Protein AF-A0A366EZF6-F1 (afdb_monomer_lite)

Organism: NCBI:txid189382

Foldseek 3Di:
DVVVLVVVVVVLVVLVVVVVVDDPCQQQAADPDDLGGNVSNSVVVVVVSVVVVVD

Sequence (55 aa):
MVELFSYNWQIREEWFDWCREINQEELTKERTGGMGSILKNLFHVADCDQQCYNG

Radius of gyration: 12.58 Å; chains: 1; bounding box: 32×17×30 Å

Secondary structure (DSSP, 8-state):
-HHHHHHHHHHHHHHHHHHHTS-HHHHH---SSTTSSHHHHHHHHHHHHHHHHH-

pLDDT: mean 88.75, std 8.88, range [53.41, 95.94]

Structure (mmCIF, N/CA/C/O backbone):
data_AF-A0A366EZF6-F1
#
_entry.id   AF-A0A366EZF6-F1
#
loop_
_atom_site.group_PDB
_atom_site.id
_atom_site.type_symbol
_atom_site.label_atom_id
_atom_site.label_alt_id
_atom_site.label_comp_id
_atom_site.label_asym_id
_atom_site.label_entity_id
_atom_site.label_seq_id
_atom_site.pdbx_PDB_ins_code
_atom_site.Cartn_x
_atom_site.Cartn_y
_atom_site.Cartn_z
_atom_site.occupancy
_atom_site.B_iso_or_equiv
_atom_site.auth_seq_id
_atom_site.auth_comp_id
_atom_site.auth_asym_id
_atom_site.auth_atom_id
_atom_site.pdbx_PDB_model_num
ATOM 1 N N . MET A 1 1 ? 18.216 -5.730 -11.921 1.00 69.12 1 MET A N 1
ATOM 2 C CA . MET A 1 1 ? 17.978 -4.494 -11.140 1.00 69.12 1 MET A CA 1
ATOM 3 C C . MET A 1 1 ? 16.704 -3.804 -11.613 1.00 69.12 1 MET A C 1
ATOM 5 O O . MET A 1 1 ? 15.799 -3.681 -10.807 1.00 69.12 1 MET A O 1
ATOM 9 N N . VAL A 1 2 ? 16.579 -3.467 -12.904 1.00 75.69 2 VAL A N 1
ATOM 10 C CA . VAL A 1 2 ? 15.352 -2.874 -13.484 1.00 75.69 2 VAL A CA 1
ATOM 11 C C . VAL A 1 2 ? 14.094 -3.713 -13.215 1.00 75.69 2 VAL A C 1
ATOM 13 O O . VAL A 1 2 ? 13.087 -3.168 -12.789 1.00 75.69 2 VAL A O 1
ATOM 16 N N . GLU A 1 3 ? 14.170 -5.040 -13.353 1.00 80.88 3 GLU A N 1
ATOM 17 C CA . GLU A 1 3 ? 13.018 -5.933 -13.127 1.00 80.88 3 GLU A CA 1
ATOM 18 C C . GLU A 1 3 ? 12.471 -5.895 -11.690 1.00 80.88 3 GLU A C 1
ATOM 20 O O . GLU A 1 3 ? 11.262 -5.975 -11.495 1.00 80.88 3 GLU A O 1
ATOM 25 N N . LEU A 1 4 ? 13.338 -5.718 -10.684 1.00 86.44 4 LEU A N 1
ATOM 26 C CA . LEU A 1 4 ? 12.906 -5.593 -9.287 1.00 86.44 4 LEU A CA 1
ATOM 27 C C . LEU A 1 4 ? 12.177 -4.265 -9.049 1.00 86.44 4 LEU A C 1
ATOM 29 O O . LEU A 1 4 ? 11.187 -4.240 -8.327 1.00 86.44 4 LEU A O 1
ATOM 33 N N . PHE A 1 5 ? 12.621 -3.179 -9.690 1.00 85.25 5 PHE A N 1
ATOM 34 C CA . PHE A 1 5 ? 11.920 -1.894 -9.636 1.00 85.25 5 PHE A CA 1
ATOM 35 C C . PHE A 1 5 ? 10.568 -1.957 -10.350 1.00 85.25 5 PHE A C 1
ATOM 37 O O . PHE A 1 5 ? 9.573 -1.501 -9.798 1.00 85.25 5 PHE A O 1
ATOM 44 N N . SER A 1 6 ? 10.499 -2.585 -11.528 1.00 86.81 6 SER A N 1
ATOM 45 C CA . SER A 1 6 ? 9.232 -2.808 -12.236 1.00 86.81 6 SER A CA 1
ATOM 46 C C . SER A 1 6 ? 8.244 -3.630 -11.409 1.00 86.81 6 SER A C 1
ATOM 48 O O . SER A 1 6 ? 7.068 -3.279 -11.345 1.00 86.81 6 SER A O 1
ATOM 50 N N . TYR A 1 7 ? 8.721 -4.675 -10.730 1.00 91.81 7 TYR A N 1
ATOM 51 C CA . TYR A 1 7 ? 7.897 -5.461 -9.817 1.00 91.81 7 TYR A CA 1
ATOM 52 C C . TYR A 1 7 ? 7.410 -4.633 -8.621 1.00 91.81 7 TYR A C 1
ATOM 54 O O . TYR A 1 7 ? 6.216 -4.623 -8.328 1.00 91.81 7 TYR A O 1
ATOM 62 N N . ASN A 1 8 ? 8.304 -3.887 -7.964 1.00 90.69 8 ASN A N 1
ATOM 63 C CA . ASN A 1 8 ? 7.933 -3.017 -6.847 1.00 90.69 8 ASN A CA 1
ATOM 64 C C . ASN A 1 8 ? 6.890 -1.972 -7.264 1.00 90.69 8 ASN A C 1
ATOM 66 O O . ASN A 1 8 ? 5.939 -1.736 -6.522 1.00 90.69 8 ASN A O 1
ATOM 70 N N . TRP A 1 9 ? 7.023 -1.394 -8.463 1.00 89.56 9 TRP A N 1
ATOM 71 C CA . TRP A 1 9 ? 6.028 -0.477 -9.011 1.00 89.56 9 TRP A CA 1
ATOM 72 C C . TRP A 1 9 ? 4.677 -1.141 -9.233 1.00 89.56 9 TRP A C 1
ATOM 74 O O . TRP A 1 9 ? 3.671 -0.571 -8.824 1.00 89.56 9 TRP A O 1
ATOM 84 N N . GLN A 1 10 ? 4.642 -2.347 -9.804 1.00 93.44 10 GLN A N 1
ATOM 85 C CA . GLN A 1 10 ? 3.389 -3.076 -9.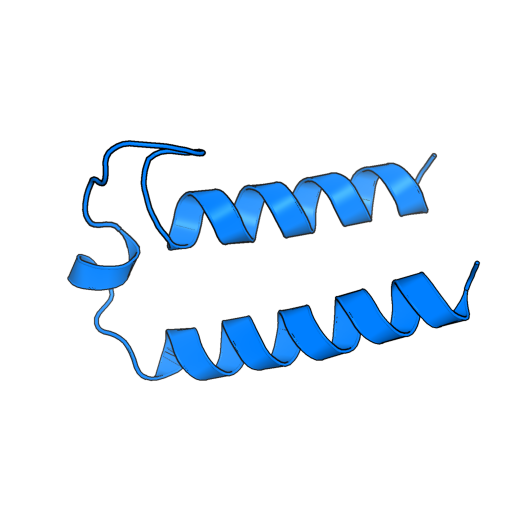982 1.00 93.44 10 GLN A CA 1
ATOM 86 C C . GLN A 1 10 ? 2.691 -3.325 -8.639 1.00 93.44 10 GLN A C 1
ATOM 88 O O . GLN A 1 10 ? 1.518 -2.996 -8.484 1.00 93.44 10 GLN A O 1
ATOM 93 N N . ILE A 1 11 ? 3.426 -3.838 -7.648 1.00 94.69 11 ILE A N 1
ATOM 94 C CA . ILE A 1 11 ? 2.875 -4.082 -6.312 1.00 94.69 11 ILE A CA 1
ATOM 95 C C . ILE A 1 11 ? 2.366 -2.777 -5.699 1.00 94.69 11 ILE A C 1
ATOM 97 O O . ILE A 1 11 ? 1.284 -2.749 -5.122 1.00 94.69 11 ILE A O 1
ATOM 101 N N . ARG A 1 12 ? 3.097 -1.670 -5.845 1.00 93.81 12 ARG A N 1
ATOM 102 C CA . ARG A 1 12 ? 2.667 -0.374 -5.316 1.00 93.81 12 ARG A CA 1
ATOM 103 C C . ARG A 1 12 ? 1.341 0.098 -5.919 1.00 93.81 12 ARG A C 1
ATOM 105 O O . ARG A 1 12 ? 0.503 0.598 -5.171 1.00 93.81 12 ARG A O 1
ATOM 112 N N . GLU A 1 13 ? 1.133 -0.083 -7.222 1.00 93.25 13 GLU A N 1
ATOM 113 C CA . GLU A 1 13 ? -0.160 0.211 -7.855 1.00 93.25 13 GLU A CA 1
ATOM 114 C C . GLU A 1 13 ? -1.276 -0.667 -7.270 1.00 93.25 13 GLU A C 1
ATOM 116 O O . GLU A 1 13 ? -2.314 -0.145 -6.875 1.00 93.25 13 GLU A O 1
ATOM 121 N N . GLU A 1 14 ? -1.037 -1.969 -7.079 1.00 95.88 14 GLU A N 1
ATOM 122 C CA . GLU A 1 14 ? -2.008 -2.870 -6.434 1.00 95.88 14 GLU A CA 1
ATOM 123 C C . GLU A 1 14 ? -2.372 -2.410 -5.005 1.00 95.88 14 GLU A C 1
ATOM 125 O O . GLU A 1 14 ? -3.538 -2.450 -4.604 1.00 95.88 14 GLU A O 1
ATOM 130 N N . TRP A 1 15 ? -1.404 -1.897 -4.238 1.00 95.12 15 TRP A N 1
ATOM 131 C CA . TRP A 1 15 ? -1.659 -1.311 -2.917 1.00 95.12 15 TRP A CA 1
ATOM 132 C C . TRP A 1 15 ? -2.475 -0.015 -2.982 1.00 95.12 15 TRP A C 1
ATOM 134 O O . TRP A 1 15 ? -3.327 0.209 -2.116 1.00 95.12 15 TRP A O 1
ATOM 144 N N . PHE A 1 16 ? -2.239 0.847 -3.977 1.00 92.88 16 PHE A N 1
ATOM 145 C CA . PHE A 1 16 ? -3.054 2.048 -4.173 1.00 92.88 16 PHE A CA 1
ATOM 146 C C . PHE A 1 16 ? -4.487 1.699 -4.556 1.00 92.88 16 PHE A C 1
ATOM 148 O O . PHE A 1 16 ? -5.414 2.336 -4.058 1.00 92.88 16 PHE A O 1
ATOM 155 N N . ASP A 1 17 ? -4.670 0.686 -5.394 1.00 95.62 17 ASP A N 1
ATOM 156 C CA . ASP A 1 17 ? -5.976 0.182 -5.802 1.00 95.62 17 ASP A CA 1
ATOM 157 C C . ASP A 1 17 ? -6.758 -0.338 -4.596 1.00 95.62 17 ASP A C 1
ATOM 159 O O . ASP A 1 17 ? -7.881 0.106 -4.357 1.00 95.62 17 ASP A O 1
ATOM 163 N N . TRP A 1 18 ? -6.118 -1.158 -3.761 1.00 95.38 18 TRP A N 1
ATOM 164 C CA . TRP A 1 18 ? -6.695 -1.626 -2.503 1.00 95.38 18 TRP A CA 1
ATOM 165 C C . TRP A 1 18 ? -7.064 -0.473 -1.556 1.00 95.38 18 TRP A C 1
ATOM 167 O O . TRP A 1 18 ? -8.139 -0.474 -0.958 1.00 95.38 18 TRP A O 1
ATOM 177 N N . CYS A 1 19 ? -6.229 0.567 -1.452 1.00 94.81 19 CYS A N 1
ATOM 178 C CA . CYS A 1 19 ? -6.540 1.724 -0.608 1.00 94.81 19 CYS A CA 1
ATOM 179 C C . CYS A 1 19 ? -7.787 2.492 -1.062 1.00 94.81 19 CYS A C 1
ATOM 181 O O . CYS A 1 19 ? -8.436 3.111 -0.221 1.00 94.81 19 CYS A O 1
ATOM 183 N N . ARG A 1 20 ? -8.149 2.460 -2.353 1.00 93.69 20 ARG A N 1
ATOM 184 C CA . ARG A 1 20 ? -9.366 3.128 -2.853 1.00 93.69 20 ARG A CA 1
ATOM 185 C C . ARG A 1 20 ? -10.654 2.484 -2.336 1.00 93.69 20 ARG A C 1
ATOM 187 O O . ARG A 1 20 ? -11.691 3.140 -2.337 1.00 93.69 20 ARG A O 1
ATOM 194 N N . GLU A 1 21 ? -10.586 1.243 -1.867 1.00 95.50 21 GLU A N 1
ATOM 195 C CA . GLU A 1 21 ? -11.716 0.517 -1.276 1.00 95.50 21 GLU A CA 1
ATOM 196 C C . GLU A 1 21 ? -11.863 0.768 0.236 1.00 95.50 21 GLU A C 1
ATOM 198 O O . GLU A 1 21 ? -12.861 0.380 0.843 1.00 95.50 21 GLU A O 1
ATOM 203 N N . ILE A 1 22 ? -10.883 1.429 0.861 1.00 94.50 22 ILE A N 1
ATOM 204 C CA . ILE A 1 22 ? -10.836 1.655 2.308 1.00 94.50 22 ILE A CA 1
ATOM 205 C C . ILE A 1 22 ? -11.280 3.075 2.637 1.00 94.50 22 ILE A C 1
ATOM 207 O O . ILE A 1 22 ? -10.897 4.050 1.992 1.00 94.50 22 ILE A O 1
ATOM 211 N N . ASN A 1 23 ? -12.038 3.210 3.724 1.00 95.00 23 ASN A N 1
ATOM 212 C CA . ASN A 1 23 ? -12.407 4.514 4.259 1.00 95.00 23 ASN A CA 1
ATOM 213 C C . ASN A 1 23 ? -11.169 5.335 4.656 1.00 95.00 23 ASN A C 1
ATOM 215 O O . ASN A 1 23 ? -10.260 4.845 5.329 1.00 95.00 23 ASN A O 1
ATOM 219 N N . GLN A 1 24 ? -11.184 6.627 4.330 1.00 92.88 24 GLN A N 1
ATOM 220 C CA . GLN A 1 24 ? -10.082 7.550 4.621 1.00 92.88 24 GLN A CA 1
ATOM 221 C C . GLN A 1 24 ? -9.696 7.593 6.112 1.00 92.88 24 GLN A C 1
ATOM 223 O O . GLN A 1 24 ? -8.517 7.731 6.443 1.00 92.88 24 GLN A O 1
ATOM 228 N N . GLU A 1 25 ? -10.664 7.437 7.017 1.00 93.88 25 GLU A N 1
ATOM 229 C CA . GLU A 1 25 ? -10.407 7.351 8.458 1.00 93.88 25 GLU A CA 1
ATOM 230 C C . GLU A 1 25 ? -9.521 6.143 8.802 1.00 93.88 25 GLU A C 1
ATOM 232 O O . GLU A 1 25 ? -8.531 6.288 9.511 1.00 93.88 25 GLU A O 1
ATOM 237 N N . GLU A 1 26 ? -9.788 4.967 8.228 1.00 94.31 26 GLU A N 1
ATOM 238 C CA . GLU A 1 26 ? -8.986 3.762 8.477 1.00 94.31 26 GLU A CA 1
ATOM 239 C C . GLU A 1 26 ? -7.592 3.829 7.834 1.00 94.31 26 GLU A C 1
ATOM 241 O O . GLU A 1 26 ? -6.631 3.295 8.401 1.00 94.31 26 GLU A O 1
ATOM 246 N N . LEU A 1 27 ? -7.457 4.531 6.701 1.00 94.31 27 LEU A N 1
ATOM 247 C CA . LEU A 1 27 ? -6.165 4.794 6.053 1.00 94.31 27 LEU A CA 1
ATOM 248 C C . LEU A 1 27 ? -5.266 5.723 6.882 1.00 94.31 27 LEU A C 1
ATOM 250 O O . LEU A 1 27 ? -4.040 5.568 6.892 1.00 94.31 27 LEU A O 1
ATOM 254 N N . THR A 1 28 ? -5.869 6.702 7.560 1.00 95.00 28 THR A N 1
ATOM 255 C CA . THR A 1 28 ? -5.161 7.736 8.334 1.00 95.00 28 THR A CA 1
ATOM 256 C C . THR A 1 28 ? -5.026 7.406 9.817 1.00 95.00 28 THR A C 1
ATOM 258 O O . THR A 1 28 ? -4.203 8.027 10.491 1.00 95.00 28 THR A O 1
ATOM 261 N N . LYS A 1 29 ? -5.767 6.406 10.302 1.00 95.94 29 LYS A N 1
ATOM 262 C CA . LYS A 1 29 ? -5.760 5.929 11.686 1.00 95.94 29 LYS A CA 1
ATOM 263 C C . LYS A 1 29 ? -4.353 5.672 12.207 1.00 95.94 29 LYS A C 1
ATOM 265 O O . LYS A 1 29 ? -3.548 5.002 11.552 1.00 95.94 29 LYS A O 1
ATOM 270 N N . GLU A 1 30 ? -4.100 6.157 13.417 1.00 95.00 30 GLU A N 1
ATOM 271 C CA . GLU A 1 30 ? -2.825 5.948 14.089 1.00 95.00 30 GLU A CA 1
ATOM 272 C C . GLU A 1 30 ? -2.625 4.478 14.458 1.00 95.00 30 GLU A C 1
ATOM 274 O O . GLU A 1 30 ? -3.508 3.813 15.008 1.00 95.00 30 GLU A O 1
ATOM 279 N N . ARG A 1 31 ? -1.441 3.963 14.133 1.00 94.69 31 ARG A N 1
ATOM 280 C CA . ARG A 1 31 ? -1.014 2.595 14.431 1.00 94.69 31 ARG A CA 1
ATOM 281 C C . ARG A 1 31 ? 0.409 2.623 14.970 1.00 94.69 31 ARG A C 1
ATOM 283 O O . ARG A 1 31 ? 1.211 3.476 14.602 1.00 94.69 31 ARG A O 1
ATOM 290 N N . THR A 1 32 ? 0.734 1.680 15.845 1.00 94.38 32 THR A N 1
ATOM 291 C CA . 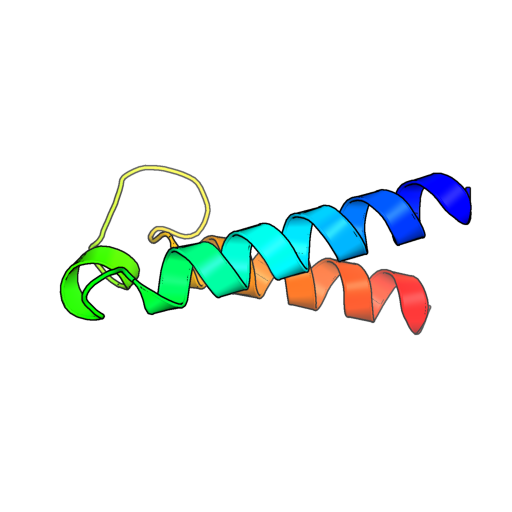THR A 1 32 ? 2.086 1.554 16.396 1.00 94.38 32 THR A CA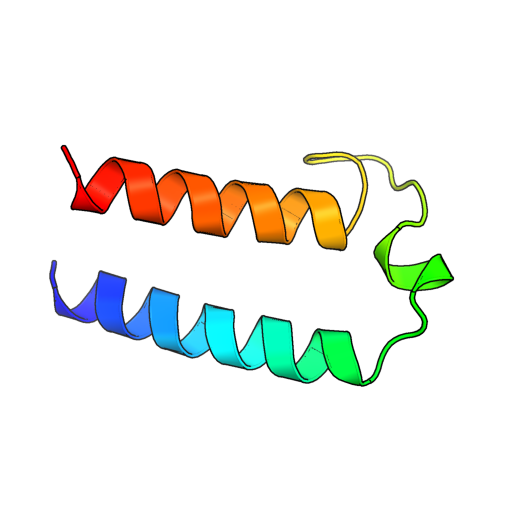 1
ATOM 292 C C . THR A 1 32 ? 3.006 0.896 15.363 1.00 94.38 32 THR A C 1
ATOM 294 O O . THR A 1 32 ? 2.724 -0.212 14.912 1.00 94.38 32 THR A O 1
ATOM 297 N N . GLY A 1 33 ? 4.106 1.564 15.001 1.00 88.50 33 GLY A N 1
ATOM 298 C CA . GLY A 1 33 ? 5.108 1.066 14.047 1.00 88.50 33 GLY A CA 1
ATOM 299 C C . GLY A 1 33 ? 5.123 1.794 12.694 1.00 88.50 33 GLY A C 1
ATOM 300 O O . GLY A 1 33 ? 4.129 2.383 12.264 1.00 88.50 33 GLY A O 1
ATOM 301 N N . GLY A 1 34 ? 6.276 1.757 12.016 1.00 88.94 34 GLY A N 1
ATOM 302 C CA . GLY A 1 34 ? 6.497 2.465 10.748 1.00 88.94 34 GLY A CA 1
ATOM 303 C C . GLY A 1 34 ? 6.289 3.981 10.869 1.00 88.94 34 GLY A C 1
ATOM 304 O O . GLY A 1 34 ? 6.658 4.587 11.871 1.00 88.94 34 GLY A O 1
ATOM 305 N N . MET A 1 35 ? 5.652 4.581 9.861 1.00 91.00 35 MET A N 1
ATOM 306 C CA . MET A 1 35 ? 5.294 6.006 9.772 1.00 91.00 35 MET A CA 1
ATOM 307 C C . MET A 1 35 ? 3.962 6.350 10.466 1.00 91.00 35 MET A C 1
ATOM 309 O O . MET A 1 35 ? 3.407 7.432 10.264 1.00 91.00 35 MET A O 1
ATOM 313 N N . GLY A 1 36 ? 3.415 5.439 11.274 1.00 91.50 36 GLY A N 1
ATOM 314 C CA . GLY A 1 36 ? 2.270 5.708 12.146 1.00 91.50 36 GLY A CA 1
ATOM 315 C C . GLY A 1 36 ? 0.885 5.619 11.500 1.00 91.50 36 GLY A C 1
ATOM 316 O O . GLY A 1 36 ? -0.101 5.711 12.219 1.00 91.50 36 GLY A O 1
ATOM 317 N N . SER A 1 37 ? 0.768 5.414 10.185 1.00 94.06 37 SER A N 1
ATOM 318 C CA . SER A 1 37 ? -0.498 5.046 9.526 1.00 94.06 37 SER A CA 1
ATOM 319 C C . SER A 1 37 ? -0.251 4.353 8.182 1.00 94.06 37 SER A C 1
ATOM 321 O O . SER A 1 37 ? 0.859 4.401 7.645 1.00 94.06 37 SER A O 1
ATOM 323 N N . ILE A 1 38 ? -1.286 3.711 7.627 1.00 93.06 38 ILE A N 1
ATOM 324 C CA . ILE A 1 38 ? -1.209 3.019 6.326 1.00 93.06 38 ILE A CA 1
ATOM 325 C C . ILE A 1 38 ? -0.840 4.019 5.227 1.00 93.06 38 ILE A C 1
ATOM 327 O O . ILE A 1 38 ? 0.109 3.797 4.478 1.00 93.06 38 ILE A O 1
ATOM 331 N N . LEU A 1 39 ? -1.534 5.160 5.189 1.00 93.62 39 LEU A N 1
ATOM 332 C CA . LEU A 1 39 ? -1.299 6.192 4.183 1.00 93.62 39 LEU A CA 1
ATOM 333 C C . LEU A 1 39 ? 0.117 6.777 4.269 1.00 93.62 39 LEU A C 1
ATOM 335 O O . LEU A 1 39 ? 0.782 6.938 3.248 1.00 93.62 39 LEU A O 1
ATOM 339 N N . LYS A 1 40 ? 0.602 7.066 5.484 1.00 93.25 40 LYS A N 1
ATOM 340 C CA . LYS A 1 40 ? 1.951 7.616 5.684 1.00 93.25 40 LYS A CA 1
ATOM 341 C C . LYS A 1 40 ? 3.040 6.616 5.288 1.00 93.25 40 LYS A C 1
ATOM 343 O O . LY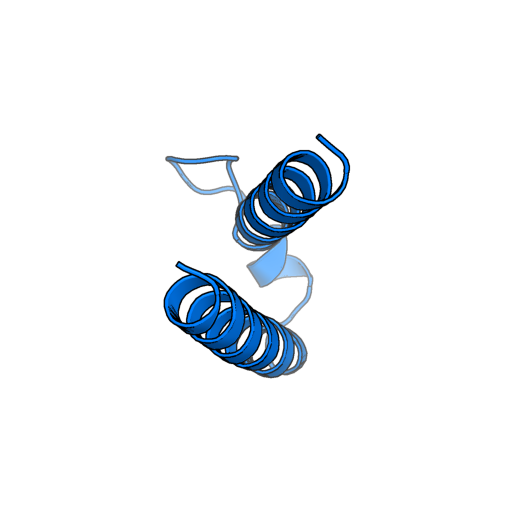S A 1 40 ? 4.061 7.024 4.742 1.00 93.25 40 LYS A O 1
ATOM 348 N N . ASN A 1 41 ? 2.820 5.321 5.522 1.00 94.44 41 ASN A N 1
ATOM 349 C CA . ASN A 1 41 ? 3.741 4.272 5.082 1.00 94.44 41 ASN A CA 1
ATOM 350 C C . ASN A 1 41 ? 3.821 4.193 3.554 1.00 94.44 41 ASN A C 1
ATOM 352 O O . ASN A 1 41 ? 4.920 4.202 3.007 1.00 94.44 41 ASN A O 1
ATOM 356 N N . LEU A 1 42 ? 2.677 4.163 2.863 1.00 92.56 42 LEU A N 1
ATOM 357 C CA . LEU A 1 42 ? 2.649 4.116 1.396 1.00 92.56 42 LEU A CA 1
ATOM 358 C C . LEU A 1 42 ? 3.287 5.357 0.768 1.00 92.56 42 LEU A C 1
ATOM 360 O O . LEU A 1 42 ? 4.049 5.239 -0.190 1.00 92.56 42 LEU A O 1
ATOM 364 N N . PHE A 1 43 ? 3.035 6.534 1.346 1.00 91.06 43 PHE A N 1
ATOM 365 C CA . PHE A 1 43 ? 3.675 7.770 0.908 1.00 91.06 43 PHE A CA 1
ATOM 366 C C . PHE A 1 43 ? 5.201 7.705 1.049 1.00 91.06 43 PHE A C 1
ATOM 368 O O . PHE A 1 43 ? 5.919 8.051 0.118 1.00 91.06 43 PHE A O 1
ATOM 375 N N . HIS A 1 44 ? 5.702 7.207 2.183 1.00 91.31 44 HIS A N 1
ATOM 376 C CA . HIS A 1 44 ? 7.138 7.070 2.414 1.00 91.31 44 HIS A CA 1
ATOM 377 C C . HIS A 1 44 ? 7.820 6.121 1.418 1.00 91.31 44 HIS A C 1
ATOM 379 O O . HIS A 1 44 ? 8.912 6.422 0.941 1.00 91.31 44 HIS A O 1
ATOM 385 N N . VAL A 1 45 ? 7.174 5.003 1.071 1.00 90.06 45 VAL A N 1
ATOM 386 C CA . VAL A 1 45 ? 7.691 4.065 0.060 1.00 90.06 45 VAL A CA 1
ATOM 387 C C . VAL A 1 45 ? 7.774 4.736 -1.315 1.00 90.06 45 VAL A C 1
ATOM 389 O O . VAL A 1 45 ? 8.815 4.667 -1.962 1.00 90.06 45 VAL A O 1
ATOM 392 N N . ALA A 1 46 ? 6.718 5.438 -1.739 1.00 88.06 46 ALA A N 1
ATOM 393 C CA . ALA A 1 46 ? 6.697 6.130 -3.028 1.00 88.06 46 ALA A CA 1
ATOM 394 C C . ALA A 1 46 ? 7.743 7.259 -3.122 1.00 88.06 46 ALA A C 1
ATOM 396 O O . ALA A 1 46 ? 8.373 7.432 -4.165 1.00 88.06 46 ALA A O 1
ATOM 397 N N . ASP A 1 47 ? 7.948 8.003 -2.032 1.00 88.06 47 ASP A N 1
ATOM 398 C CA . ASP A 1 47 ? 8.960 9.060 -1.943 1.00 88.06 47 ASP A CA 1
ATOM 399 C C . ASP A 1 47 ? 10.394 8.501 -2.004 1.00 88.06 47 ASP A C 1
ATOM 401 O O . ASP A 1 47 ? 11.260 9.060 -2.678 1.00 88.06 47 ASP A O 1
ATOM 405 N N . CYS A 1 48 ? 10.645 7.357 -1.361 1.00 86.31 48 CYS A N 1
ATOM 406 C CA . CYS A 1 48 ? 11.931 6.662 -1.434 1.00 86.31 48 CYS A CA 1
ATOM 407 C C . CYS A 1 48 ? 12.240 6.191 -2.868 1.00 86.31 48 CYS A C 1
ATOM 409 O O . CYS A 1 48 ? 13.329 6.454 -3.382 1.00 86.31 48 CYS A O 1
ATOM 411 N N . ASP A 1 49 ? 11.262 5.582 -3.553 1.00 79.12 49 ASP A N 1
ATOM 412 C CA . ASP A 1 49 ? 11.407 5.163 -4.956 1.00 79.12 49 ASP A CA 1
ATOM 413 C C . ASP A 1 49 ? 11.766 6.346 -5.870 1.00 79.12 49 ASP A C 1
ATOM 415 O O . ASP A 1 49 ? 12.631 6.233 -6.741 1.00 79.12 49 ASP A O 1
ATOM 419 N N . GLN A 1 50 ? 11.116 7.498 -5.670 1.00 77.88 50 GLN A N 1
ATOM 420 C CA . GLN A 1 50 ? 11.356 8.694 -6.476 1.00 77.88 50 GLN A CA 1
ATOM 421 C C . GLN A 1 50 ? 12.775 9.244 -6.285 1.00 77.88 50 GLN A C 1
ATOM 423 O O . GLN A 1 50 ? 13.393 9.700 -7.251 1.00 77.88 50 GLN A O 1
ATOM 428 N N . GLN A 1 51 ? 13.301 9.182 -5.060 1.00 76.06 51 GLN A N 1
ATOM 429 C CA . GLN A 1 51 ? 14.676 9.573 -4.753 1.00 76.06 51 GLN A CA 1
ATOM 430 C C . GLN A 1 51 ? 15.695 8.615 -5.379 1.00 76.06 51 GLN A C 1
ATOM 432 O O . GLN A 1 51 ? 16.700 9.075 -5.910 1.00 76.06 51 GLN A O 1
ATOM 437 N N . CYS A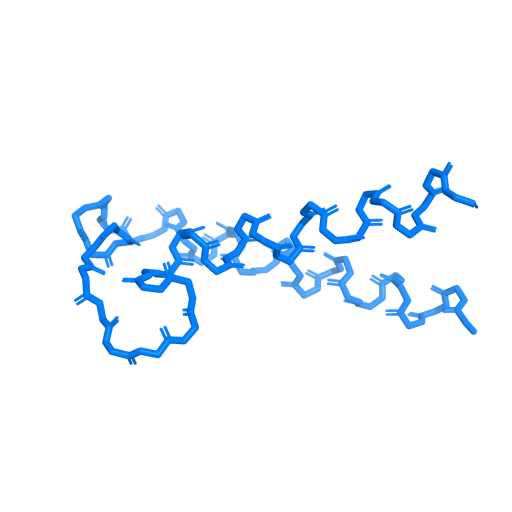 1 52 ? 15.422 7.306 -5.393 1.00 72.38 52 CYS A N 1
ATOM 438 C CA . CYS A 1 52 ? 16.281 6.326 -6.062 1.00 72.38 52 CYS A CA 1
ATOM 439 C C . CYS A 1 52 ? 16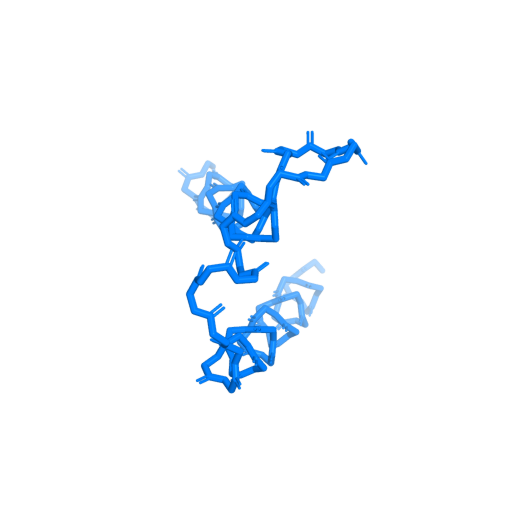.299 6.472 -7.590 1.00 72.38 52 CYS A C 1
ATOM 441 O O . CYS A 1 52 ? 17.300 6.135 -8.211 1.00 72.38 52 CYS A O 1
ATOM 443 N N . TYR A 1 53 ? 15.211 6.947 -8.201 1.00 67.94 53 TYR A N 1
ATOM 444 C CA . TYR A 1 53 ? 15.153 7.175 -9.647 1.00 67.94 53 TYR A CA 1
ATOM 445 C C . TYR A 1 53 ? 15.836 8.482 -10.084 1.00 67.94 53 TYR A C 1
ATOM 447 O O . TYR A 1 53 ? 16.392 8.551 -11.176 1.00 67.94 53 TYR A O 1
ATOM 455 N N . ASN A 1 54 ? 15.779 9.523 -9.248 1.00 68.44 54 ASN A N 1
ATOM 456 C CA . ASN A 1 54 ? 16.346 10.844 -9.551 1.00 68.44 54 ASN A CA 1
ATOM 457 C C . ASN A 1 54 ? 17.823 11.002 -9.136 1.00 68.44 54 ASN A C 1
ATOM 459 O O . ASN A 1 54 ? 18.383 12.084 -9.330 1.00 68.44 54 ASN A O 1
ATOM 463 N N . GLY A 1 55 ? 18.411 9.975 -8.516 1.00 53.41 55 GLY A N 1
ATOM 464 C CA . GLY A 1 55 ? 19.783 9.956 -7.998 1.00 53.41 55 GLY A CA 1
ATOM 465 C C . GLY A 1 55 ? 20.798 9.295 -8.919 1.00 53.41 55 GLY A C 1
ATOM 466 O O . GLY A 1 55 ? 20.397 8.493 -9.789 1.00 53.41 55 GLY A O 1
#

InterPro domains:
  IPR007837 DNA damage-inducible protein DinB [PF05163] (3-50)
  IPR034660 DinB/YfiT-like putative metalloenzymes [G3DSA:1.20.120.450] (1-55)
  IPR034660 DinB/YfiT-like putative metalloenzymes [SSF109854] (3-50)